Protein AF-A0A183D1K3-F1 (afdb_monomer_lite)

Secondary structure (DSSP, 8-state):
-TTTHHHHH----TTS--HHHHHHHHHHHHHHHHHHHHHHHHHHHHHHHHHTSS-HHHHHHHHHHHHHHHHHHHHHHGGGHHHHHHHHHHHHHHHHTT-S-HHHHHHHHHHHHHHHHTTTTSSTTTHHHHHHHHHHHS---TT----

Radius of gyration: 15.9 Å; chains: 1; bounding box: 49×30×46 Å

Organism: NCBI:txid637853

InterPro domains:
  IPR011989 Armadillo-like helical [G3DSA:1.25.10.10] (3-147)
  IPR016024 Armadillo-type fold [SSF48371] (17-143)
  IPR055408 MROH2B-like, HEAT-repeats domain [PF23210] (1-140)

pLDDT: mean 87.44, std 14.36, range [41.34, 97.81]

Sequence (147 aa):
LNALFPLVCSVAEQTVASNVSMRNQSEAFRCFHVAATRFADKIVYYLLHKMQSVQDSFKLGAINVLRHLLNSAGPYIDDKRSLVILGLKPMLQAGSEGTLSIRVKKAMCQLCVALADHEYVDVEGGDNVITFLVKNLVAHDPESVII

Foldseek 3Di:
DVVLLVLLLPPPPVPDDDPVSVVSNVVSLVVLLVCLVPCVPVLLVVLLVQCPDPDVSSVLSSLVSLLSCLVRVVVSCVVCLVVNLVSCVVVLVCLLVVNDDLSSLVSLLSSLVSCVVSVSLVDPNSVSSVVSNVSRVDPPPPPPPDD

Structure (mmCIF, N/CA/C/O backbone):
data_AF-A0A183D1K3-F1
#
_entry.id   AF-A0A183D1K3-F1
#
loop_
_atom_site.group_PDB
_atom_site.id
_atom_site.type_symbol
_atom_site.label_atom_id
_atom_site.label_alt_id
_atom_site.label_comp_id
_atom_site.label_asym_id
_atom_site.label_entity_id
_atom_site.label_seq_id
_atom_site.pdbx_PDB_ins_code
_atom_site.Cartn_x
_atom_site.Cartn_y
_atom_site.Cartn_z
_atom_site.occupancy
_atom_site.B_iso_or_equiv
_atom_site.auth_seq_id
_atom_site.auth_comp_id
_atom_site.auth_asym_id
_atom_site.auth_atom_id
_atom_site.pdbx_PDB_model_num
ATOM 1 N N . LEU A 1 1 ? -9.841 5.072 12.500 1.00 85.69 1 LEU A N 1
ATOM 2 C CA . LEU A 1 1 ? -8.664 5.238 11.607 1.00 85.69 1 LEU A CA 1
ATOM 3 C C . LEU A 1 1 ? -7.849 6.486 11.948 1.00 85.69 1 LEU A C 1
ATOM 5 O O . LEU A 1 1 ? -6.668 6.336 12.223 1.00 85.69 1 LEU A O 1
ATOM 9 N N . ASN A 1 2 ? -8.456 7.677 12.039 1.00 88.44 2 ASN A N 1
ATOM 10 C CA . ASN A 1 2 ? -7.739 8.935 12.328 1.00 88.44 2 ASN A CA 1
ATOM 11 C C . ASN A 1 2 ? -6.973 8.979 13.666 1.00 88.44 2 ASN A C 1
ATOM 13 O O . ASN A 1 2 ? -5.980 9.686 13.751 1.00 88.44 2 ASN A O 1
ATOM 17 N N . ALA A 1 3 ? -7.389 8.217 14.684 1.00 90.19 3 ALA A N 1
ATOM 18 C CA . ALA A 1 3 ? -6.654 8.117 15.951 1.00 90.19 3 ALA A CA 1
ATOM 19 C C . ALA A 1 3 ? -5.451 7.152 15.887 1.00 90.19 3 ALA A C 1
ATOM 21 O O . ALA A 1 3 ? -4.446 7.373 16.550 1.00 90.19 3 ALA A O 1
ATOM 22 N N . LEU A 1 4 ? -5.540 6.091 15.074 1.00 91.75 4 LEU A N 1
ATOM 23 C CA . LEU A 1 4 ? -4.488 5.072 14.946 1.00 91.75 4 LEU A CA 1
ATOM 24 C C . LEU A 1 4 ? -3.407 5.491 13.950 1.00 91.75 4 LEU A C 1
ATOM 26 O O . LEU A 1 4 ? -2.229 5.220 14.146 1.00 91.75 4 LEU A O 1
ATOM 30 N N . PHE A 1 5 ? -3.810 6.151 12.865 1.00 93.69 5 PHE A N 1
ATOM 31 C CA . PHE A 1 5 ? -2.924 6.458 11.750 1.00 93.69 5 PHE A CA 1
ATOM 32 C C . PHE A 1 5 ? -1.706 7.333 12.117 1.00 93.69 5 PHE A C 1
ATOM 34 O O . PHE A 1 5 ? -0.612 7.037 11.644 1.00 93.69 5 PHE A O 1
ATOM 41 N N . PRO A 1 6 ? -1.811 8.354 12.987 1.00 92.38 6 PRO A N 1
ATOM 42 C CA . PRO A 1 6 ? -0.640 9.123 13.407 1.00 92.38 6 PRO A CA 1
ATOM 43 C C . PRO A 1 6 ? 0.459 8.265 14.052 1.00 92.38 6 PRO A C 1
ATOM 45 O O . PRO A 1 6 ? 1.637 8.546 13.850 1.00 92.38 6 PRO A O 1
ATOM 48 N N . LEU A 1 7 ? 0.091 7.178 14.747 1.00 90.50 7 LEU A N 1
ATOM 49 C CA . LEU A 1 7 ? 1.032 6.269 15.419 1.00 90.50 7 LEU A CA 1
ATOM 50 C C . LEU A 1 7 ? 1.877 5.437 14.442 1.00 90.50 7 LEU A C 1
ATOM 52 O O . LEU A 1 7 ? 2.933 4.936 14.815 1.00 90.50 7 LEU A O 1
ATOM 56 N N . VAL A 1 8 ? 1.424 5.282 13.194 1.00 91.25 8 VAL A N 1
ATOM 57 C CA . VAL A 1 8 ? 2.186 4.594 12.136 1.00 91.25 8 VAL A CA 1
ATOM 58 C C . VAL A 1 8 ? 2.953 5.560 11.230 1.00 91.25 8 VAL A C 1
ATOM 60 O O . VAL A 1 8 ? 3.837 5.123 10.499 1.00 91.25 8 VAL A O 1
ATOM 63 N N . CYS A 1 9 ? 2.643 6.861 11.281 1.00 87.94 9 CYS A N 1
ATOM 64 C CA . CYS A 1 9 ? 3.292 7.900 10.470 1.00 87.94 9 CYS A CA 1
ATOM 65 C C . CYS A 1 9 ? 4.636 8.367 11.039 1.00 87.94 9 CYS A C 1
ATOM 67 O O . CYS A 1 9 ? 5.397 9.037 10.341 1.00 87.94 9 CYS A O 1
ATOM 69 N N . SER A 1 10 ? 4.929 8.047 12.299 1.00 71.81 10 SER A N 1
ATOM 70 C CA . SER A 1 10 ? 6.233 8.285 12.907 1.00 71.81 10 SER A CA 1
ATOM 71 C C . SER A 1 10 ? 7.293 7.462 12.178 1.00 71.81 10 SER A C 1
ATOM 73 O O . SER A 1 10 ? 7.441 6.259 12.399 1.00 71.81 10 SER A O 1
ATOM 75 N N . VAL A 1 11 ? 8.025 8.127 11.285 1.00 61.03 11 VAL A N 1
ATOM 76 C CA . VAL A 1 11 ? 9.257 7.605 10.702 1.00 61.03 11 VAL A CA 1
ATOM 77 C C . VAL A 1 11 ? 10.279 7.616 11.827 1.00 61.03 11 VAL A C 1
ATOM 79 O O . VAL A 1 11 ? 10.870 8.647 12.130 1.00 61.03 11 VAL A O 1
ATOM 82 N N . ALA A 1 12 ? 10.427 6.483 12.505 1.00 52.62 12 ALA A N 1
AT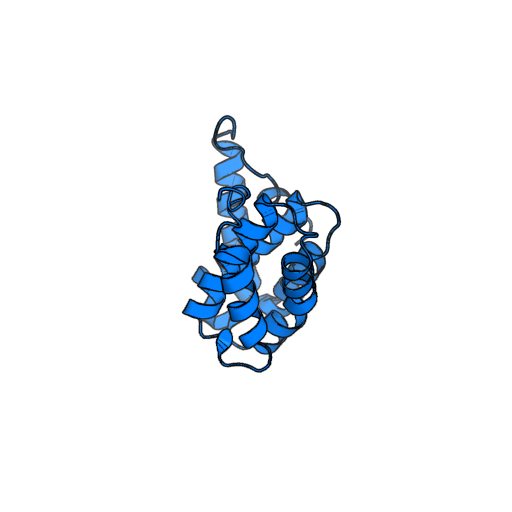OM 83 C CA . ALA A 1 12 ? 11.564 6.269 13.375 1.00 52.62 12 ALA A CA 1
ATOM 84 C C . ALA A 1 12 ? 12.816 6.300 12.492 1.00 52.62 12 ALA A C 1
ATOM 86 O O . ALA A 1 12 ? 13.136 5.319 11.820 1.00 52.62 12 ALA A O 1
ATOM 87 N N . GLU A 1 13 ? 13.521 7.430 12.456 1.00 49.03 13 GLU A N 1
ATOM 88 C CA . GLU A 1 13 ? 14.954 7.367 12.207 1.00 49.03 13 GLU A CA 1
ATOM 89 C C . GLU A 1 13 ? 15.509 6.458 13.303 1.00 49.03 13 GLU A C 1
ATOM 91 O O . GLU A 1 13 ? 15.360 6.742 14.494 1.00 49.03 13 GLU A O 1
ATOM 96 N N . GLN A 1 14 ? 16.030 5.300 12.889 1.00 49.41 14 GLN A N 1
ATOM 97 C CA . GLN A 1 14 ? 16.388 4.170 13.756 1.00 49.41 14 GLN A CA 1
ATOM 98 C C . GLN A 1 14 ? 17.368 4.547 14.882 1.00 49.41 14 GLN A C 1
ATOM 100 O O . GLN A 1 14 ? 17.575 3.768 15.804 1.00 49.41 14 GLN A O 1
ATOM 105 N N . THR A 1 15 ? 17.930 5.752 14.842 1.00 52.25 15 THR A N 1
ATOM 106 C CA . THR A 1 15 ? 18.899 6.270 15.798 1.00 52.25 15 THR A CA 1
ATOM 107 C C . THR A 1 15 ? 18.272 6.824 17.090 1.00 52.25 15 THR A C 1
ATOM 109 O O . THR A 1 15 ? 18.959 6.827 18.105 1.00 52.25 15 THR A O 1
ATOM 112 N N . VAL A 1 16 ? 17.001 7.280 17.112 1.00 54.66 16 VAL A N 1
ATOM 113 C CA . VAL A 1 16 ? 16.402 7.925 18.317 1.00 54.66 16 VAL A CA 1
ATOM 114 C C . VAL A 1 16 ? 14.885 7.681 18.480 1.00 54.66 16 VAL A C 1
ATOM 116 O O . VAL A 1 16 ? 14.124 8.581 18.834 1.00 54.66 16 VAL A O 1
ATOM 119 N N . ALA A 1 17 ? 14.387 6.469 18.224 1.00 63.50 17 ALA A N 1
ATOM 120 C CA . ALA A 1 17 ? 13.013 6.119 18.607 1.00 63.50 17 ALA A CA 1
ATOM 121 C C . ALA A 1 17 ? 12.974 5.566 20.038 1.00 63.50 17 ALA A C 1
ATOM 123 O O . ALA A 1 17 ? 13.739 4.670 20.388 1.00 63.50 17 ALA A O 1
ATOM 124 N N . SER A 1 18 ? 12.073 6.079 20.880 1.00 75.50 18 SER A N 1
ATOM 125 C CA . SER A 1 18 ? 11.886 5.527 22.222 1.00 75.50 18 SER A CA 1
ATOM 126 C C . SER A 1 18 ? 11.251 4.133 22.149 1.00 75.50 18 SER A C 1
ATOM 128 O O . SER A 1 18 ? 10.417 3.852 21.288 1.00 75.50 18 SER A O 1
ATOM 130 N N . ASN A 1 19 ? 11.579 3.255 23.102 1.00 79.19 19 ASN A N 1
ATOM 131 C CA . ASN A 1 19 ? 10.950 1.928 23.203 1.00 79.19 19 ASN A CA 1
ATOM 132 C C . ASN A 1 19 ? 9.410 2.006 23.221 1.00 79.19 19 ASN A C 1
ATOM 134 O O . ASN A 1 19 ? 8.721 1.125 22.707 1.00 79.19 19 ASN A O 1
ATOM 138 N N . VAL A 1 20 ? 8.865 3.097 23.771 1.00 82.69 20 VAL A N 1
ATOM 139 C CA . VAL A 1 20 ? 7.424 3.363 23.815 1.00 82.69 20 VAL A CA 1
ATOM 140 C C . VAL A 1 20 ? 6.854 3.644 22.421 1.00 82.69 20 VAL A C 1
ATOM 142 O O . VAL A 1 20 ? 5.800 3.102 22.092 1.00 82.69 20 VAL A O 1
ATOM 145 N N . SER A 1 21 ? 7.524 4.443 21.582 1.00 82.25 21 SER A N 1
ATOM 146 C CA . SER A 1 21 ? 7.010 4.764 20.244 1.00 82.25 21 SER A CA 1
ATOM 147 C C . SER A 1 21 ? 7.014 3.545 19.319 1.00 82.25 21 SER A C 1
ATOM 149 O O . SER A 1 21 ? 6.024 3.315 18.625 1.00 82.25 21 SER A O 1
ATOM 151 N N . MET A 1 22 ? 8.055 2.707 19.378 1.00 83.69 22 MET A N 1
ATOM 152 C CA . MET A 1 22 ? 8.122 1.451 18.616 1.00 83.69 22 MET A CA 1
ATOM 153 C C . MET A 1 22 ? 7.021 0.466 19.023 1.00 83.69 22 MET A C 1
ATOM 155 O O . MET A 1 22 ? 6.375 -0.148 18.167 1.00 83.69 22 MET A O 1
ATOM 159 N N . ARG A 1 23 ? 6.758 0.343 20.332 1.00 86.88 23 ARG A N 1
ATOM 160 C CA . ARG A 1 23 ? 5.663 -0.492 20.841 1.00 86.88 23 ARG A CA 1
ATOM 161 C C . ARG A 1 23 ? 4.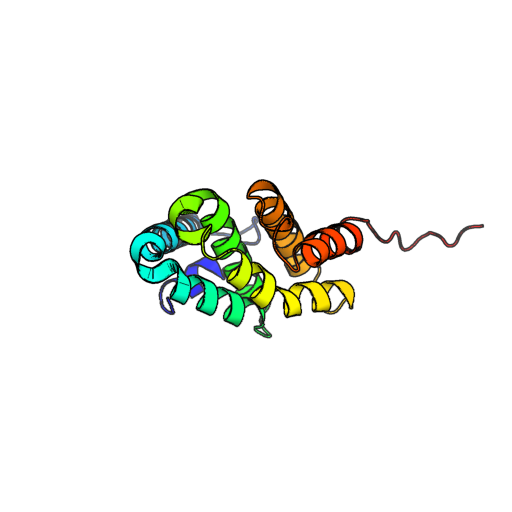309 0.028 20.365 1.00 86.88 23 ARG A C 1
ATOM 163 O O . ARG A 1 23 ? 3.506 -0.746 19.857 1.00 86.88 23 ARG A O 1
ATOM 170 N N . ASN A 1 24 ? 4.072 1.333 20.484 1.00 89.88 24 ASN A N 1
ATOM 171 C CA . ASN A 1 24 ? 2.812 1.949 20.065 1.00 89.88 24 ASN A CA 1
ATOM 172 C C . ASN A 1 24 ? 2.568 1.780 18.562 1.00 89.88 24 ASN A C 1
ATOM 174 O O . ASN A 1 24 ? 1.445 1.498 18.154 1.00 89.88 24 ASN A O 1
ATOM 178 N N . GLN A 1 25 ? 3.613 1.907 17.745 1.00 90.81 25 GLN A N 1
ATOM 179 C CA . GLN A 1 25 ? 3.528 1.674 16.308 1.00 90.81 25 GLN A CA 1
ATOM 180 C C . GLN A 1 25 ? 3.189 0.209 15.991 1.00 90.81 25 GLN A C 1
ATOM 182 O O . GLN A 1 25 ? 2.300 -0.053 15.182 1.00 90.81 25 GLN A O 1
ATOM 187 N N . SER A 1 26 ? 3.853 -0.742 16.653 1.00 91.88 26 SER A N 1
ATOM 188 C CA . SER A 1 26 ? 3.597 -2.178 16.473 1.00 91.88 26 SER A CA 1
ATOM 189 C C . SER A 1 26 ? 2.154 -2.542 16.827 1.00 91.88 26 SER A C 1
ATOM 191 O O . SER A 1 26 ? 1.467 -3.210 16.057 1.00 91.88 26 SER A O 1
ATOM 193 N N . GLU A 1 27 ? 1.654 -2.033 17.952 1.00 94.12 27 GLU A N 1
ATOM 194 C CA . GLU A 1 27 ? 0.265 -2.247 18.360 1.00 94.12 27 GLU A CA 1
ATOM 195 C C . GLU A 1 27 ? -0.725 -1.530 17.432 1.00 94.12 27 GLU A C 1
ATOM 197 O O . GLU A 1 27 ? -1.783 -2.076 17.127 1.00 94.12 27 GLU A O 1
ATOM 202 N N . ALA A 1 28 ? -0.375 -0.362 16.884 1.00 95.50 28 ALA A N 1
ATOM 203 C CA . ALA A 1 28 ? -1.203 0.297 15.879 1.00 95.50 28 ALA A CA 1
ATOM 204 C C . ALA A 1 28 ? -1.362 -0.563 14.612 1.00 95.50 28 ALA A C 1
ATOM 206 O O . ALA A 1 28 ? -2.480 -0.679 14.108 1.00 95.50 28 ALA A O 1
ATOM 207 N N . PHE A 1 29 ? -0.298 -1.220 14.131 1.00 95.69 29 PHE A N 1
ATOM 208 C CA . PHE A 1 29 ? -0.391 -2.179 13.020 1.00 95.69 29 PHE A CA 1
ATOM 209 C C . PHE A 1 29 ? -1.341 -3.338 13.339 1.00 95.69 29 PHE A C 1
ATOM 211 O O . PHE A 1 29 ? -2.234 -3.637 12.544 1.00 95.69 29 PHE A O 1
ATOM 218 N N . ARG A 1 30 ? -1.231 -3.927 14.535 1.00 95.81 30 ARG A N 1
ATOM 219 C CA . ARG A 1 30 ? -2.131 -5.004 14.983 1.00 95.81 30 ARG A CA 1
ATOM 220 C C . ARG A 1 30 ? -3.583 -4.536 15.064 1.00 95.81 30 ARG A C 1
ATOM 222 O O . ARG A 1 30 ? -4.482 -5.258 14.642 1.00 95.81 30 ARG A O 1
ATOM 229 N N . CYS A 1 31 ? -3.826 -3.308 15.519 1.00 96.81 31 CYS A N 1
ATOM 230 C CA . CYS A 1 31 ? -5.158 -2.707 15.499 1.00 96.81 31 CYS A CA 1
ATOM 231 C C . CYS A 1 31 ? -5.714 -2.575 14.072 1.00 96.81 31 CYS A C 1
ATOM 233 O O . CYS A 1 31 ? -6.899 -2.831 13.861 1.00 96.81 31 CYS A O 1
ATOM 235 N N . PHE A 1 32 ? -4.887 -2.209 13.084 1.00 97.25 32 PHE A N 1
ATOM 236 C CA . PHE A 1 32 ? -5.310 -2.194 11.679 1.00 97.25 32 PHE A CA 1
ATOM 237 C C . PHE A 1 32 ? -5.657 -3.593 11.168 1.00 97.25 32 PHE A C 1
ATOM 239 O O . PHE A 1 32 ? -6.690 -3.738 10.518 1.00 97.25 32 PHE A O 1
ATOM 246 N N . HIS A 1 33 ? -4.855 -4.610 11.496 1.00 96.38 33 HIS A N 1
ATOM 247 C CA . HIS A 1 33 ? -5.165 -6.004 11.169 1.00 96.38 33 HIS A CA 1
ATOM 248 C C . HIS A 1 33 ? -6.533 -6.416 11.738 1.00 96.38 33 HIS A C 1
ATOM 250 O O . HIS A 1 33 ? -7.410 -6.857 10.996 1.00 96.38 33 HIS A O 1
ATOM 256 N N . VAL A 1 34 ? -6.761 -6.202 13.039 1.00 96.88 34 VAL A N 1
ATOM 257 C CA . VAL A 1 34 ? -8.036 -6.549 13.690 1.00 96.88 34 VAL A CA 1
ATOM 258 C C . VAL A 1 34 ? -9.202 -5.796 13.046 1.00 96.88 34 VAL A C 1
ATOM 260 O O . VAL A 1 34 ? -10.251 -6.383 12.784 1.00 96.88 34 VAL A O 1
ATOM 263 N N . ALA A 1 35 ? -9.028 -4.511 12.731 1.00 96.25 35 ALA A N 1
ATOM 264 C CA . ALA A 1 35 ? -10.062 -3.718 12.075 1.00 96.25 35 ALA A CA 1
ATOM 265 C C . ALA A 1 35 ? -10.354 -4.186 10.634 1.00 96.25 35 ALA A C 1
ATOM 267 O O . ALA A 1 35 ? -11.509 -4.130 10.203 1.00 96.25 35 ALA A O 1
ATOM 268 N N . ALA A 1 36 ? -9.351 -4.679 9.900 1.00 96.00 36 ALA A N 1
ATOM 269 C CA . ALA A 1 36 ? -9.510 -5.191 8.537 1.00 96.00 36 ALA A CA 1
ATOM 270 C C . ALA A 1 36 ? -10.468 -6.385 8.467 1.00 96.00 36 ALA A C 1
ATOM 272 O O . ALA A 1 36 ? -11.215 -6.495 7.500 1.00 96.00 36 ALA A O 1
ATOM 273 N N . THR A 1 37 ? -10.562 -7.184 9.535 1.00 95.12 37 THR A N 1
ATOM 274 C CA . THR A 1 37 ? -11.499 -8.319 9.611 1.00 95.12 37 THR A CA 1
ATOM 275 C C . THR A 1 37 ? -12.970 -7.931 9.403 1.00 95.12 37 THR A C 1
ATOM 277 O O . THR A 1 37 ? -13.790 -8.792 9.075 1.00 95.12 37 THR A O 1
ATOM 280 N N . ARG A 1 38 ? -13.326 -6.653 9.616 1.00 94.56 38 ARG A N 1
ATOM 281 C CA . ARG A 1 38 ? -14.689 -6.110 9.461 1.00 94.56 38 ARG A CA 1
ATOM 282 C C . ARG A 1 38 ? -14.784 -4.925 8.500 1.00 94.56 38 ARG A C 1
ATOM 284 O O . ARG A 1 38 ? -15.858 -4.661 7.973 1.00 94.56 38 ARG A O 1
ATOM 291 N N . PHE A 1 39 ? -13.699 -4.175 8.309 1.00 95.69 39 PHE A N 1
ATOM 292 C CA . PHE A 1 39 ? -13.721 -2.879 7.623 1.00 95.69 39 PHE A CA 1
ATOM 293 C C . PHE A 1 39 ? -12.645 -2.749 6.537 1.00 95.69 39 PHE A C 1
ATOM 295 O O . PHE A 1 39 ? -12.209 -1.630 6.257 1.00 95.69 39 PHE A O 1
ATOM 302 N N . ALA A 1 40 ? -12.215 -3.867 5.939 1.00 95.50 40 ALA A N 1
ATOM 303 C CA . ALA A 1 40 ? -11.166 -3.919 4.917 1.00 95.50 40 ALA A CA 1
ATOM 304 C C . ALA A 1 40 ? -11.320 -2.842 3.829 1.00 95.50 40 ALA A C 1
ATOM 306 O O . ALA A 1 40 ? -10.406 -2.040 3.661 1.00 95.50 40 ALA A O 1
ATOM 307 N N . ASP A 1 41 ? -12.484 -2.729 3.178 1.00 94.25 41 ASP A N 1
ATOM 308 C CA . ASP A 1 41 ? -12.703 -1.758 2.088 1.00 94.25 41 ASP A CA 1
ATOM 309 C C . ASP A 1 41 ? -12.463 -0.313 2.525 1.00 94.25 41 ASP A C 1
ATOM 311 O O . ASP A 1 41 ? -11.739 0.449 1.882 1.00 94.25 41 ASP A O 1
ATOM 315 N N . LYS A 1 42 ? -13.037 0.064 3.674 1.00 95.69 42 LYS A N 1
ATOM 316 C CA . LYS A 1 42 ? -12.901 1.415 4.234 1.00 95.69 42 LYS A CA 1
ATOM 317 C C . LYS A 1 42 ? -11.452 1.715 4.602 1.00 95.69 42 LYS A C 1
ATOM 319 O O . LYS A 1 42 ? -11.008 2.851 4.453 1.00 95.69 42 LYS A O 1
ATOM 324 N N . ILE A 1 43 ? -10.727 0.714 5.098 1.00 96.94 43 ILE A N 1
ATOM 325 C CA . ILE A 1 43 ? -9.312 0.838 5.446 1.00 96.94 43 ILE A CA 1
ATOM 326 C C . ILE A 1 43 ? -8.474 0.990 4.180 1.00 96.94 43 ILE A C 1
ATOM 328 O O . ILE A 1 43 ? -7.700 1.938 4.104 1.00 96.94 43 ILE A O 1
ATOM 332 N N . VAL A 1 44 ? -8.661 0.129 3.179 1.00 96.88 44 VAL A N 1
ATOM 333 C CA . VAL A 1 44 ? -7.943 0.199 1.899 1.00 96.88 44 VAL A CA 1
ATOM 334 C C . VAL A 1 44 ? -8.166 1.560 1.243 1.00 96.88 44 VAL A C 1
ATOM 336 O O . VAL A 1 44 ? -7.194 2.257 0.960 1.00 96.88 44 VAL A O 1
ATOM 339 N N . TYR A 1 45 ? -9.417 2.012 1.118 1.00 96.62 45 TYR A N 1
ATOM 340 C CA . TYR A 1 45 ? -9.732 3.335 0.568 1.00 96.62 45 TYR A CA 1
ATOM 341 C C . TYR A 1 45 ? -9.049 4.469 1.346 1.00 96.62 45 TYR A C 1
ATOM 343 O O . TYR A 1 45 ? -8.430 5.363 0.765 1.00 96.62 45 TYR A O 1
ATOM 351 N N . TYR A 1 46 ? -9.112 4.417 2.679 1.00 97.38 46 TYR A N 1
ATOM 352 C CA . TYR A 1 46 ? -8.462 5.400 3.540 1.00 97.38 46 TYR A CA 1
ATOM 353 C C . TYR A 1 46 ? -6.940 5.442 3.330 1.00 97.38 46 TYR A C 1
ATOM 355 O O . TYR A 1 46 ? -6.363 6.528 3.255 1.00 97.38 46 TYR A O 1
ATOM 363 N N . LEU A 1 47 ? -6.285 4.283 3.224 1.00 97.81 47 LEU A N 1
ATOM 364 C CA . LEU A 1 47 ? -4.841 4.195 3.008 1.00 97.81 47 LEU A CA 1
ATOM 365 C C . LEU A 1 47 ? -4.456 4.736 1.631 1.00 97.81 47 LEU A C 1
ATOM 367 O O . LEU A 1 47 ? -3.562 5.573 1.557 1.00 97.81 47 LEU A O 1
ATOM 371 N N . LEU A 1 48 ? -5.168 4.342 0.571 1.00 97.56 48 LEU A N 1
ATOM 372 C CA . LEU A 1 48 ? -4.930 4.826 -0.795 1.00 97.56 48 LEU A CA 1
ATOM 373 C C . LEU A 1 48 ? -5.055 6.352 -0.884 1.00 97.56 48 LEU A C 1
ATOM 375 O O . LEU A 1 48 ? -4.213 7.015 -1.489 1.00 97.56 48 LEU A O 1
ATOM 379 N N . HIS A 1 49 ? -6.047 6.930 -0.205 1.00 96.88 49 HIS A N 1
ATOM 380 C CA . HIS A 1 49 ? -6.179 8.379 -0.094 1.00 96.88 49 HIS A CA 1
ATOM 381 C C . HIS A 1 49 ? -4.996 9.012 0.663 1.00 96.88 49 HIS A C 1
ATOM 383 O O . HIS A 1 49 ? -4.468 10.048 0.260 1.00 96.88 49 HIS A O 1
ATOM 389 N N . LYS A 1 50 ? -4.527 8.397 1.759 1.00 96.69 50 LYS A N 1
ATOM 390 C CA . LYS A 1 50 ? -3.370 8.905 2.519 1.00 96.69 50 LYS A CA 1
ATOM 391 C C . LYS A 1 50 ? -2.043 8.797 1.765 1.00 96.69 50 LYS A C 1
ATOM 393 O O . LYS A 1 50 ? -1.185 9.651 1.982 1.00 96.69 50 LYS A O 1
ATOM 398 N N . MET A 1 51 ? -1.884 7.831 0.859 1.00 96.12 51 MET A N 1
ATOM 399 C CA . MET A 1 51 ? -0.699 7.727 -0.007 1.00 96.12 51 MET A CA 1
ATOM 400 C C . MET A 1 51 ? -0.535 8.931 -0.941 1.00 96.12 51 MET A C 1
ATOM 402 O O . MET A 1 51 ? 0.587 9.294 -1.268 1.00 96.12 51 MET A O 1
ATOM 406 N N . GLN A 1 52 ? -1.632 9.594 -1.302 1.00 94.50 52 GLN A N 1
ATOM 407 C CA . GLN A 1 52 ? -1.633 10.781 -2.163 1.00 94.50 52 GLN A CA 1
ATOM 408 C C . GLN A 1 52 ? -1.443 12.093 -1.377 1.00 94.50 52 GLN A C 1
ATOM 410 O O . GLN A 1 52 ? -1.503 13.182 -1.941 1.00 94.50 52 GLN A O 1
ATOM 415 N N . SER A 1 53 ? -1.207 12.023 -0.061 1.00 94.06 53 SER A N 1
ATOM 416 C CA . SER A 1 53 ? -0.956 13.209 0.762 1.00 94.06 53 SER A CA 1
ATOM 417 C C . SER A 1 53 ? 0.344 13.904 0.367 1.00 94.06 53 SER A C 1
ATOM 419 O O . SER A 1 53 ? 1.353 13.248 0.135 1.00 94.06 53 SER A O 1
ATOM 421 N N . VAL A 1 54 ? 0.385 15.238 0.418 1.00 90.94 54 VAL A N 1
ATOM 422 C CA . VAL A 1 54 ? 1.630 16.008 0.239 1.00 90.94 54 VAL A CA 1
ATOM 423 C C . VAL A 1 54 ? 2.709 15.645 1.268 1.00 90.94 54 VAL A C 1
ATOM 425 O O . VAL A 1 54 ? 3.894 15.723 0.963 1.00 90.94 54 VAL A O 1
ATOM 428 N N . GLN A 1 55 ? 2.326 15.166 2.456 1.00 92.38 55 GLN A N 1
ATOM 429 C CA . GLN A 1 55 ? 3.257 14.817 3.528 1.00 92.38 55 GLN A CA 1
ATOM 430 C C . GLN A 1 55 ? 3.816 13.402 3.360 1.00 92.38 55 GLN A C 1
ATOM 432 O O . GLN A 1 55 ? 3.080 12.418 3.433 1.00 92.38 55 GLN A O 1
ATOM 437 N N . ASP A 1 56 ? 5.135 13.282 3.214 1.00 92.44 56 ASP A N 1
ATOM 438 C CA . ASP A 1 56 ? 5.805 11.985 3.056 1.00 92.44 56 ASP A CA 1
ATOM 439 C C . ASP A 1 56 ? 5.614 11.045 4.248 1.00 92.44 56 ASP A C 1
ATOM 441 O O . ASP A 1 56 ? 5.488 9.840 4.049 1.00 92.44 56 ASP A O 1
ATOM 445 N N . SER A 1 57 ? 5.514 11.564 5.475 1.00 92.75 57 SER A N 1
ATOM 446 C CA . SER A 1 57 ? 5.213 10.750 6.663 1.00 92.75 57 SER A CA 1
ATOM 447 C C . SER A 1 57 ? 3.867 10.028 6.545 1.00 92.75 57 SE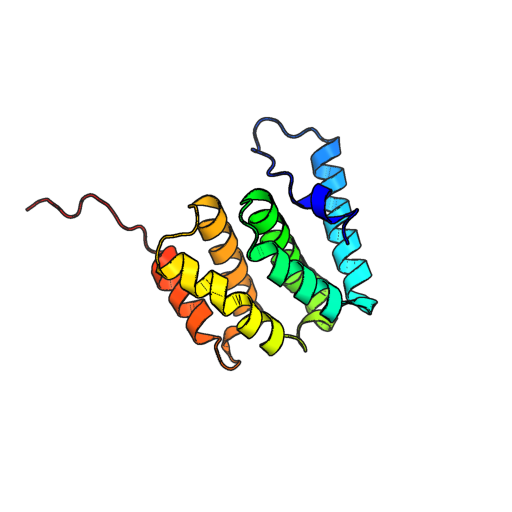R A C 1
ATOM 449 O O . SER A 1 57 ? 3.756 8.861 6.921 1.00 92.75 57 SER A O 1
ATOM 451 N N . PHE A 1 58 ? 2.857 10.683 5.965 1.00 95.12 58 PHE A N 1
ATOM 452 C CA . PHE A 1 58 ? 1.546 10.080 5.724 1.00 95.12 58 PHE A CA 1
ATOM 453 C C . PHE A 1 58 ? 1.605 9.067 4.587 1.00 95.12 58 PHE A C 1
ATOM 455 O O . PHE A 1 58 ? 1.033 7.985 4.725 1.00 95.12 58 PHE A O 1
ATOM 462 N N . LYS A 1 59 ? 2.344 9.362 3.507 1.00 95.62 59 LYS A N 1
ATOM 463 C CA . LYS A 1 59 ? 2.560 8.384 2.433 1.00 95.62 59 LYS A CA 1
ATOM 464 C C . LYS A 1 59 ? 3.211 7.115 2.982 1.00 95.62 59 LYS A C 1
ATOM 466 O O . LYS A 1 59 ? 2.681 6.023 2.807 1.00 95.62 59 LYS A O 1
ATOM 471 N N . LEU A 1 60 ? 4.315 7.267 3.715 1.00 95.19 60 LEU A N 1
ATOM 472 C CA . LEU A 1 60 ? 5.073 6.169 4.317 1.00 95.19 60 LEU A CA 1
ATOM 473 C C . LEU A 1 60 ? 4.231 5.360 5.306 1.00 95.19 60 LEU A C 1
ATOM 475 O O . LEU A 1 60 ? 4.220 4.132 5.232 1.00 95.19 60 LEU A O 1
ATOM 479 N N . GLY A 1 61 ? 3.497 6.030 6.199 1.00 95.62 61 GLY A N 1
ATOM 480 C CA . GLY A 1 61 ? 2.586 5.371 7.134 1.00 95.62 61 GLY A CA 1
ATOM 481 C C . GLY A 1 61 ? 1.529 4.540 6.407 1.00 95.62 61 GLY A C 1
ATOM 482 O O . GLY A 1 61 ? 1.325 3.374 6.739 1.00 95.62 61 GLY A O 1
ATOM 483 N N . ALA A 1 62 ? 0.908 5.098 5.364 1.00 97.50 62 ALA A N 1
ATOM 484 C CA . ALA A 1 62 ? -0.095 4.388 4.578 1.00 97.50 62 ALA A CA 1
ATOM 485 C C . ALA A 1 62 ? 0.481 3.178 3.830 1.00 97.50 62 ALA A C 1
ATOM 487 O O . ALA A 1 62 ? -0.102 2.095 3.888 1.00 97.50 62 ALA A O 1
ATOM 488 N N . ILE A 1 63 ? 1.637 3.342 3.180 1.00 97.25 63 ILE A N 1
ATOM 489 C CA . ILE A 1 63 ? 2.338 2.272 2.453 1.00 97.25 63 ILE A CA 1
ATOM 490 C C . ILE A 1 63 ? 2.697 1.123 3.397 1.00 97.25 63 ILE A C 1
ATOM 492 O O . ILE A 1 63 ? 2.438 -0.040 3.092 1.00 97.25 63 ILE A O 1
ATOM 496 N N . ASN A 1 64 ? 3.251 1.443 4.569 1.00 96.06 64 ASN A N 1
ATOM 497 C CA . ASN A 1 64 ? 3.636 0.437 5.552 1.00 96.06 64 ASN A CA 1
ATOM 498 C C . ASN A 1 64 ? 2.422 -0.314 6.114 1.00 96.06 64 ASN A C 1
ATOM 500 O O . ASN A 1 64 ? 2.511 -1.525 6.306 1.00 96.06 64 ASN A O 1
ATOM 504 N N . VAL A 1 65 ? 1.293 0.368 6.357 1.00 97.31 65 VAL A N 1
ATOM 505 C CA . VAL A 1 65 ? 0.067 -0.306 6.820 1.00 97.31 65 VAL A CA 1
ATOM 506 C C . VAL A 1 65 ? -0.494 -1.207 5.735 1.00 97.31 65 VAL A C 1
ATOM 508 O O . VAL A 1 65 ? -0.818 -2.349 6.039 1.00 97.31 65 VAL A O 1
ATOM 511 N N . LEU A 1 66 ? -0.569 -0.752 4.481 1.00 97.50 66 LEU A N 1
ATOM 512 C CA . LEU A 1 66 ? -1.077 -1.602 3.406 1.00 97.50 66 LEU A CA 1
ATOM 513 C C . LEU A 1 66 ? -0.205 -2.852 3.235 1.00 97.50 66 LEU A C 1
ATOM 515 O O . LEU A 1 66 ? -0.733 -3.958 3.225 1.00 97.50 66 LEU A O 1
ATOM 519 N N . ARG A 1 67 ? 1.126 -2.697 3.222 1.00 96.56 67 ARG A N 1
ATOM 520 C CA . ARG A 1 67 ? 2.060 -3.834 3.176 1.00 96.56 67 ARG A CA 1
ATOM 521 C C . ARG A 1 67 ? 1.867 -4.786 4.361 1.00 96.56 67 ARG A C 1
ATOM 523 O O . ARG A 1 67 ? 1.873 -5.998 4.183 1.00 96.56 67 ARG A O 1
ATOM 530 N N . HIS A 1 68 ? 1.680 -4.251 5.569 1.00 96.38 68 HIS A N 1
ATOM 531 C CA . HIS A 1 68 ? 1.395 -5.068 6.749 1.00 96.38 68 HIS A CA 1
ATOM 532 C C . HIS A 1 68 ? 0.094 -5.865 6.596 1.00 96.38 68 HIS A C 1
ATOM 534 O O . HIS A 1 68 ? 0.051 -7.034 6.973 1.00 96.38 68 HIS A O 1
ATOM 540 N N . LEU A 1 69 ? -0.957 -5.257 6.046 1.00 96.62 69 LEU A N 1
ATOM 541 C CA . LEU A 1 69 ? -2.241 -5.923 5.835 1.00 96.62 69 LEU A CA 1
ATOM 542 C C . LEU A 1 69 ? -2.160 -7.012 4.765 1.00 96.62 69 LEU A C 1
ATOM 544 O O . LEU A 1 69 ? -2.712 -8.078 4.993 1.00 96.62 69 LEU A O 1
ATOM 548 N N . LEU A 1 70 ? -1.425 -6.801 3.671 1.00 94.94 70 LEU A N 1
ATOM 549 C CA . LEU A 1 70 ? -1.165 -7.864 2.690 1.00 94.94 70 LEU A CA 1
ATOM 550 C C . LEU A 1 70 ? -0.504 -9.077 3.365 1.00 94.94 70 LEU A C 1
ATOM 55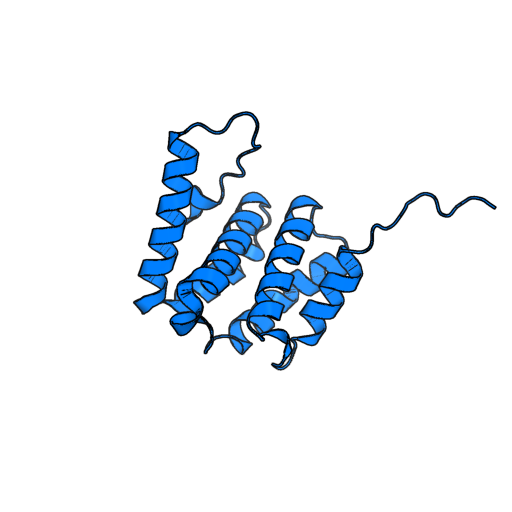2 O O . LEU A 1 70 ? -0.977 -10.199 3.247 1.00 94.94 70 LEU A O 1
ATOM 556 N N . ASN A 1 71 ? 0.522 -8.836 4.186 1.00 94.50 71 ASN A N 1
ATOM 557 C CA . ASN A 1 71 ? 1.288 -9.914 4.816 1.00 94.50 71 ASN A CA 1
ATOM 558 C C . ASN A 1 71 ? 0.597 -10.588 6.008 1.00 94.50 71 ASN A C 1
ATOM 560 O O . ASN A 1 71 ? 0.966 -11.700 6.370 1.00 94.50 71 ASN A O 1
ATOM 564 N N . SER A 1 72 ? -0.346 -9.916 6.670 1.00 93.19 72 SER A N 1
ATOM 565 C CA . SER A 1 72 ? -0.962 -10.423 7.906 1.00 93.19 72 SER A CA 1
ATOM 566 C C . SER A 1 72 ? -2.454 -10.709 7.789 1.00 93.19 72 SER A C 1
ATOM 568 O O . SER A 1 72 ? -2.976 -11.474 8.590 1.00 93.19 72 SER A O 1
ATOM 570 N N . ALA A 1 73 ? -3.153 -10.086 6.842 1.00 89.94 73 ALA A N 1
ATOM 571 C CA . ALA A 1 73 ? -4.609 -10.069 6.738 1.00 89.94 73 ALA A CA 1
ATOM 572 C C . ALA A 1 73 ? -5.114 -10.478 5.339 1.00 89.94 73 ALA A C 1
ATOM 574 O O . ALA A 1 73 ? -6.245 -10.131 5.002 1.00 89.94 73 ALA A O 1
ATOM 575 N N . GLY A 1 74 ? -4.313 -11.225 4.563 1.00 86.19 74 GLY A N 1
ATOM 576 C CA . GLY A 1 74 ? -4.627 -11.699 3.201 1.00 86.19 74 GLY A CA 1
ATOM 577 C C . GLY A 1 74 ? -6.087 -12.126 2.987 1.00 86.19 74 GLY A C 1
ATOM 578 O O . GLY A 1 74 ? -6.763 -11.495 2.176 1.00 86.19 74 GLY A O 1
ATOM 579 N N . PRO A 1 75 ? -6.665 -13.023 3.819 1.00 90.25 75 PRO A N 1
ATOM 580 C CA . PRO A 1 75 ? -8.054 -13.477 3.664 1.00 90.25 75 PRO A CA 1
ATOM 581 C C . PRO A 1 75 ? -9.126 -12.375 3.644 1.00 90.25 75 PRO A C 1
ATOM 583 O O . PRO A 1 75 ? -10.250 -12.624 3.221 1.00 90.25 75 PRO A O 1
ATOM 586 N N . TYR A 1 76 ? -8.816 -11.175 4.143 1.00 91.62 76 TYR A N 1
ATOM 587 C CA . TYR A 1 76 ? -9.731 -10.031 4.169 1.00 91.62 76 TYR A CA 1
ATOM 588 C C . TYR A 1 76 ? -9.429 -8.981 3.092 1.00 91.62 76 TYR A C 1
ATOM 590 O O . TYR A 1 76 ? -10.246 -8.077 2.893 1.00 91.62 76 TYR A O 1
ATOM 598 N N . ILE A 1 77 ? -8.255 -9.047 2.457 1.00 91.06 77 ILE A N 1
ATOM 599 C CA . ILE A 1 77 ? -7.754 -8.052 1.500 1.00 91.06 77 ILE A CA 1
ATOM 600 C C . ILE A 1 77 ? -7.702 -8.619 0.072 1.00 91.06 77 ILE A C 1
ATOM 602 O O . ILE A 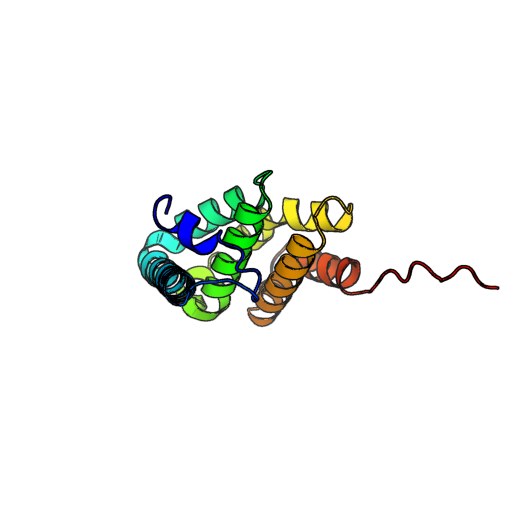1 77 ? -7.834 -7.847 -0.872 1.00 91.06 77 ILE A O 1
ATOM 606 N N . ASP A 1 78 ? -7.578 -9.935 -0.112 1.00 87.88 78 ASP A N 1
ATOM 607 C CA . ASP A 1 78 ? -7.372 -10.564 -1.427 1.00 87.88 78 ASP A CA 1
ATOM 608 C C . ASP A 1 78 ? -8.520 -10.344 -2.420 1.00 87.88 78 ASP A C 1
ATOM 610 O O . ASP A 1 78 ? -8.291 -10.160 -3.614 1.00 87.88 78 ASP A O 1
ATOM 614 N N . ASP A 1 79 ? -9.761 -10.244 -1.950 1.00 89.62 79 ASP A N 1
ATOM 615 C CA . ASP A 1 79 ? -10.913 -9.887 -2.785 1.00 89.62 79 ASP A CA 1
ATOM 616 C C . ASP A 1 79 ? -10.928 -8.398 -3.196 1.00 89.62 79 ASP A C 1
ATOM 618 O O . ASP A 1 79 ? -11.758 -7.977 -4.001 1.00 89.62 79 ASP A O 1
ATOM 622 N N . LYS A 1 80 ? -9.985 -7.586 -2.695 1.00 91.69 80 LYS A N 1
ATOM 623 C CA . LYS A 1 80 ? -9.818 -6.156 -3.014 1.00 91.69 80 LYS A CA 1
ATOM 624 C C . LYS A 1 80 ? -8.649 -5.906 -3.977 1.00 91.69 80 LYS A C 1
ATOM 626 O O . LYS A 1 80 ? -8.272 -4.747 -4.167 1.00 91.69 80 LYS A O 1
ATOM 631 N N . ARG A 1 81 ? -8.087 -6.942 -4.620 1.00 93.62 81 ARG A N 1
ATOM 632 C CA . ARG A 1 81 ? -6.962 -6.832 -5.579 1.00 93.62 81 ARG A CA 1
ATOM 633 C C . ARG A 1 81 ? -7.154 -5.708 -6.601 1.00 93.62 81 ARG A C 1
ATOM 635 O O . ARG A 1 81 ? -6.319 -4.807 -6.684 1.00 93.62 81 ARG A O 1
ATOM 642 N N . SER A 1 82 ? -8.289 -5.687 -7.302 1.00 93.25 82 SER A N 1
ATOM 643 C CA . SER A 1 82 ? -8.588 -4.655 -8.306 1.00 93.25 82 SER A CA 1
ATOM 644 C C . SER A 1 82 ? -8.676 -3.247 -7.710 1.00 93.25 82 SER A C 1
ATOM 646 O O . SER A 1 82 ? -8.164 -2.299 -8.301 1.00 93.25 82 SER A O 1
ATOM 648 N N . LEU A 1 83 ? -9.275 -3.096 -6.521 1.00 94.19 83 LEU A N 1
ATOM 649 C CA . LEU A 1 83 ? -9.363 -1.806 -5.826 1.00 94.19 83 LEU A CA 1
ATOM 650 C C . LEU A 1 83 ? -7.970 -1.282 -5.455 1.00 94.19 83 LEU A C 1
ATOM 652 O O . LEU A 1 83 ? -7.685 -0.098 -5.639 1.00 94.19 83 LEU A O 1
ATOM 656 N N . VAL A 1 84 ? -7.109 -2.161 -4.940 1.00 96.06 84 VAL A N 1
ATOM 657 C CA . VAL A 1 84 ? -5.734 -1.820 -4.564 1.00 96.06 84 VAL A CA 1
ATOM 658 C C . VAL A 1 84 ? -4.931 -1.405 -5.793 1.00 96.06 84 VAL A C 1
ATOM 660 O O . VAL A 1 84 ? -4.352 -0.320 -5.788 1.00 96.06 84 VAL A O 1
ATOM 663 N N . ILE A 1 85 ? -4.933 -2.210 -6.858 1.00 95.75 85 ILE A N 1
ATOM 664 C CA . ILE A 1 85 ? -4.180 -1.908 -8.084 1.00 95.75 85 ILE A CA 1
ATOM 665 C C . ILE A 1 85 ? -4.655 -0.602 -8.725 1.00 95.75 85 ILE A C 1
ATOM 667 O O . ILE A 1 85 ? -3.839 0.283 -8.996 1.00 95.75 85 ILE A O 1
ATOM 671 N N . LEU A 1 86 ? -5.970 -0.420 -8.882 1.00 93.94 86 LEU A N 1
ATOM 672 C CA . LEU A 1 86 ? -6.528 0.805 -9.451 1.00 93.94 86 LEU A CA 1
ATOM 673 C C . LEU A 1 86 ? -6.184 2.034 -8.600 1.00 93.94 86 LEU A C 1
ATOM 675 O O . LEU A 1 86 ? -5.768 3.065 -9.130 1.00 93.94 86 LEU A O 1
ATOM 679 N N . GLY A 1 87 ? -6.326 1.927 -7.279 1.00 94.44 87 GLY A N 1
ATOM 680 C CA . GLY A 1 87 ? -6.054 3.028 -6.361 1.00 94.44 87 GLY A CA 1
ATOM 681 C C . GLY A 1 87 ? -4.574 3.393 -6.238 1.00 94.44 87 GLY A C 1
ATOM 682 O O . GLY A 1 87 ? -4.259 4.532 -5.896 1.00 94.44 87 GLY A O 1
ATOM 683 N N . LEU A 1 88 ? -3.662 2.456 -6.516 1.00 95.88 88 LEU A N 1
ATOM 684 C CA . LEU A 1 88 ? -2.216 2.696 -6.507 1.00 95.88 88 LEU A CA 1
ATOM 685 C C . LEU A 1 88 ? -1.705 3.347 -7.791 1.00 95.88 88 LEU A C 1
ATOM 687 O O . LEU A 1 88 ? -0.606 3.905 -7.777 1.00 95.88 88 LEU A O 1
ATOM 691 N N . LYS A 1 89 ? 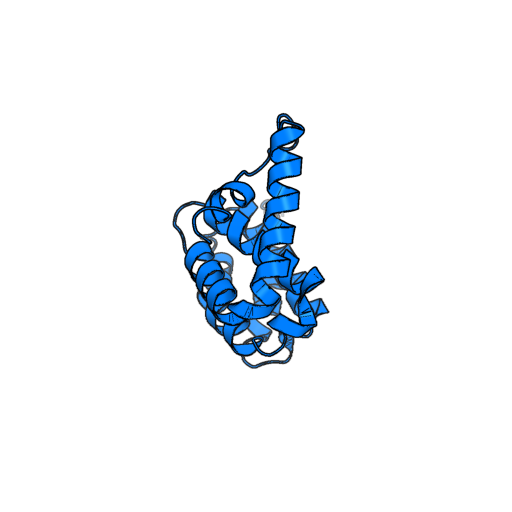-2.485 3.334 -8.878 1.00 94.25 89 LYS A N 1
ATOM 692 C CA . LYS A 1 89 ? -2.094 3.896 -10.177 1.00 94.25 89 LYS A CA 1
ATOM 693 C C . LYS A 1 89 ? -1.454 5.297 -10.087 1.00 94.25 89 LYS A C 1
ATOM 695 O O . LYS A 1 89 ? -0.373 5.453 -10.657 1.00 94.25 89 LYS A O 1
ATOM 700 N N . PRO A 1 90 ? -1.988 6.277 -9.323 1.00 93.75 90 PRO A N 1
ATOM 701 C CA . PRO A 1 90 ? -1.359 7.596 -9.198 1.00 93.75 90 PRO A CA 1
ATOM 702 C C . PRO A 1 90 ? 0.045 7.544 -8.581 1.00 93.75 90 PRO A C 1
ATOM 704 O O . PRO A 1 90 ? 0.942 8.267 -9.003 1.00 93.75 90 PRO A O 1
ATOM 707 N N . MET A 1 91 ? 0.266 6.661 -7.603 1.00 94.81 91 MET A N 1
ATOM 708 C CA . MET A 1 91 ? 1.570 6.496 -6.953 1.00 94.81 91 MET A CA 1
ATOM 709 C C . MET A 1 91 ? 2.582 5.808 -7.872 1.00 94.81 91 MET A C 1
ATOM 711 O O . MET A 1 91 ? 3.756 6.184 -7.892 1.00 94.81 91 MET A O 1
ATOM 715 N N . LEU A 1 92 ? 2.129 4.820 -8.649 1.00 93.81 92 LEU A N 1
ATOM 716 C CA . LEU A 1 92 ? 2.964 4.111 -9.620 1.00 93.81 92 LEU A CA 1
ATOM 717 C C . LEU A 1 92 ? 3.411 5.046 -10.762 1.00 93.81 92 LEU A C 1
ATOM 719 O O . LEU A 1 92 ? 4.569 5.027 -11.188 1.00 93.81 92 LEU A O 1
ATOM 723 N N . GLN A 1 93 ? 2.515 5.926 -11.208 1.00 90.69 93 GLN A N 1
ATOM 724 C CA . GLN A 1 93 ? 2.823 6.967 -12.190 1.00 90.69 93 GLN A CA 1
ATOM 725 C C . GLN A 1 93 ? 3.782 8.018 -11.611 1.00 90.69 93 GLN A C 1
ATOM 727 O O . GLN A 1 93 ? 4.839 8.261 -12.191 1.00 90.69 93 GLN A O 1
ATOM 732 N N . ALA A 1 94 ? 3.506 8.536 -10.409 1.00 86.69 94 ALA A N 1
ATOM 733 C CA . ALA A 1 94 ? 4.345 9.541 -9.751 1.00 86.69 94 ALA A CA 1
ATOM 734 C C . ALA A 1 94 ? 5.804 9.087 -9.552 1.00 86.69 94 ALA A C 1
ATOM 736 O O . ALA A 1 94 ? 6.745 9.856 -9.760 1.00 86.69 94 ALA A O 1
ATOM 737 N N . GLY A 1 95 ? 6.034 7.824 -9.173 1.00 79.06 95 GLY A N 1
ATOM 738 C CA . GLY A 1 95 ? 7.407 7.321 -9.055 1.00 79.06 95 GLY A CA 1
ATOM 739 C C . GLY A 1 95 ? 8.114 7.186 -10.400 1.00 79.06 95 GLY A C 1
ATOM 740 O O . GLY A 1 95 ? 9.314 7.449 -10.466 1.00 79.06 95 GLY A O 1
ATOM 741 N N . SER A 1 96 ? 7.377 6.855 -11.464 1.00 74.62 96 SER A N 1
ATOM 742 C CA . SER A 1 96 ? 7.908 6.807 -12.833 1.00 74.62 96 SER A CA 1
ATOM 743 C C . SER A 1 96 ? 8.305 8.191 -13.359 1.00 74.62 96 SER A C 1
ATOM 745 O O . SER A 1 96 ? 9.249 8.295 -14.132 1.00 74.62 96 SER A O 1
ATOM 747 N N . GLU A 1 97 ? 7.621 9.244 -12.914 1.00 82.06 97 GLU A N 1
ATOM 748 C CA . GLU A 1 97 ? 7.899 10.647 -13.263 1.00 82.06 97 GLU A CA 1
ATOM 749 C C . GLU A 1 97 ? 8.968 11.295 -12.367 1.00 82.06 97 GLU A C 1
ATOM 751 O O . GLU A 1 97 ? 9.309 12.463 -12.530 1.00 82.06 97 GLU A O 1
ATOM 756 N N . GLY A 1 98 ? 9.503 10.559 -11.389 1.00 77.94 98 GLY A N 1
ATOM 757 C CA . GLY A 1 98 ? 10.551 11.061 -10.505 1.00 77.94 98 GLY A CA 1
ATOM 758 C C . GLY A 1 98 ? 10.075 12.002 -9.392 1.00 77.94 98 GLY A C 1
ATOM 759 O O . GLY A 1 98 ? 10.915 12.545 -8.682 1.00 77.94 98 GLY A O 1
ATOM 760 N N . THR A 1 99 ? 8.765 12.158 -9.182 1.00 84.62 99 THR A N 1
ATOM 761 C CA . THR A 1 99 ? 8.199 13.137 -8.232 1.00 84.62 99 THR A CA 1
ATOM 762 C C . THR A 1 99 ? 8.118 12.632 -6.786 1.00 84.62 99 THR A C 1
ATOM 764 O O . THR A 1 99 ? 7.926 13.417 -5.856 1.00 84.62 99 THR A O 1
ATOM 767 N N . LEU A 1 100 ? 8.293 11.326 -6.561 1.00 88.81 100 LEU A N 1
ATOM 768 C CA . LEU A 1 100 ? 8.358 10.736 -5.221 1.00 88.81 100 LEU A CA 1
ATOM 769 C C . LEU A 1 100 ? 9.759 10.869 -4.608 1.00 88.81 100 LEU A C 1
ATOM 771 O O . LEU A 1 100 ? 10.764 10.588 -5.264 1.00 88.81 100 LEU A O 1
ATOM 775 N N . SER A 1 101 ? 9.830 11.188 -3.312 1.00 91.00 101 SER A N 1
ATOM 776 C CA . SER A 1 101 ? 11.098 11.167 -2.576 1.00 91.00 101 SER A CA 1
ATOM 777 C C . SER A 1 101 ? 11.697 9.759 -2.519 1.00 91.00 101 SER A C 1
ATOM 779 O O . SER A 1 101 ? 10.979 8.757 -2.551 1.00 91.00 101 SER A O 1
ATOM 781 N N . ILE A 1 102 ? 13.021 9.663 -2.367 1.00 89.25 102 ILE A N 1
ATOM 782 C CA . ILE A 1 102 ? 13.743 8.377 -2.302 1.00 89.25 102 ILE A CA 1
ATOM 783 C C . ILE A 1 102 ? 13.179 7.471 -1.196 1.00 89.25 102 ILE A C 1
ATOM 785 O O . ILE A 1 102 ? 13.027 6.264 -1.391 1.00 89.25 102 ILE A O 1
ATOM 789 N N . ARG A 1 103 ? 12.802 8.048 -0.046 1.00 90.31 103 ARG A N 1
ATOM 790 C CA . ARG A 1 103 ? 12.196 7.300 1.068 1.00 90.31 103 ARG A CA 1
ATOM 791 C C . ARG A 1 103 ? 10.859 6.680 0.667 1.00 90.31 103 ARG A C 1
ATOM 793 O O . ARG A 1 103 ? 10.633 5.500 0.933 1.00 90.31 103 ARG A O 1
ATOM 800 N N . VAL A 1 104 ? 9.994 7.453 0.008 1.00 93.38 104 VAL A N 1
ATOM 801 C CA . VAL A 1 104 ? 8.685 6.974 -0.456 1.00 93.38 104 VAL A CA 1
ATOM 802 C C . VAL A 1 104 ? 8.851 5.954 -1.580 1.00 93.38 104 VAL A C 1
ATOM 804 O O . VAL A 1 104 ? 8.205 4.913 -1.525 1.00 93.38 104 VAL A O 1
ATOM 807 N N . LYS A 1 105 ? 9.764 6.180 -2.535 1.00 93.00 105 LYS A N 1
ATOM 808 C CA . LYS A 1 105 ? 10.094 5.206 -3.591 1.00 93.00 105 LYS A CA 1
ATOM 809 C C . LYS A 1 105 ? 10.534 3.867 -3.007 1.00 93.00 105 LYS A C 1
ATOM 811 O O . LYS A 1 105 ? 9.973 2.841 -3.371 1.00 93.00 105 LYS A O 1
ATOM 816 N N . LYS A 1 106 ? 11.458 3.870 -2.038 1.00 91.81 106 LYS A N 1
ATOM 817 C CA . LYS A 1 106 ? 11.909 2.644 -1.360 1.00 91.81 106 LYS A CA 1
ATOM 818 C C . LYS A 1 106 ? 10.748 1.901 -0.694 1.00 91.81 106 LYS A C 1
ATOM 820 O O . LYS A 1 106 ? 10.629 0.688 -0.850 1.00 91.81 106 LYS A O 1
ATOM 825 N N . ALA A 1 107 ? 9.880 2.617 0.022 1.00 93.94 107 ALA A N 1
ATOM 826 C CA . ALA A 1 107 ? 8.708 2.016 0.655 1.00 93.94 107 ALA A CA 1
ATOM 827 C C . ALA A 1 107 ? 7.711 1.461 -0.380 1.00 93.94 107 ALA A C 1
ATOM 829 O O . ALA A 1 107 ? 7.175 0.371 -0.182 1.00 93.94 107 ALA A O 1
ATOM 830 N N . MET A 1 108 ? 7.496 2.177 -1.488 1.00 95.81 108 MET A N 1
ATOM 831 C CA . MET A 1 108 ? 6.670 1.724 -2.609 1.00 95.81 108 MET A CA 1
ATOM 832 C C . MET A 1 108 ? 7.244 0.469 -3.265 1.00 95.81 108 MET A C 1
ATOM 834 O O . MET A 1 108 ? 6.481 -0.455 -3.515 1.00 95.81 108 MET A O 1
ATOM 838 N N . CYS A 1 109 ? 8.562 0.372 -3.473 1.00 95.12 109 CYS A N 1
ATOM 839 C CA . CYS A 1 109 ? 9.188 -0.852 -3.981 1.00 95.12 109 CYS A CA 1
ATOM 840 C C . CYS A 1 109 ? 8.917 -2.040 -3.048 1.00 95.12 109 CYS A C 1
ATOM 842 O O . CYS A 1 109 ? 8.511 -3.100 -3.507 1.00 95.12 109 CYS A O 1
ATOM 844 N N . GLN A 1 110 ? 9.057 -1.855 -1.731 1.00 94.69 110 GLN A N 1
ATOM 845 C CA . GLN A 1 110 ? 8.740 -2.905 -0.754 1.00 94.69 110 GLN A CA 1
ATOM 846 C C . GLN A 1 110 ? 7.263 -3.320 -0.787 1.00 94.69 110 GLN A C 1
ATOM 848 O O . GLN A 1 110 ? 6.948 -4.485 -0.569 1.00 94.69 110 GLN A O 1
ATOM 853 N N . LEU A 1 111 ? 6.350 -2.374 -1.025 1.00 96.75 111 LEU A N 1
ATOM 854 C CA . LEU A 1 111 ? 4.935 -2.684 -1.217 1.00 96.75 111 LEU A CA 1
ATOM 855 C C . LEU A 1 111 ? 4.703 -3.440 -2.530 1.00 96.75 111 LEU A C 1
ATOM 857 O O . LEU A 1 111 ? 3.959 -4.408 -2.529 1.00 96.75 111 LEU A O 1
ATOM 861 N N . CYS A 1 112 ? 5.354 -3.040 -3.621 1.00 96.44 112 CYS A N 1
ATOM 862 C CA . CYS A 1 112 ? 5.242 -3.705 -4.918 1.00 96.44 112 CYS A CA 1
ATOM 863 C C . CYS A 1 112 ? 5.750 -5.153 -4.878 1.00 96.44 112 CYS A C 1
ATOM 865 O O . CYS A 1 112 ? 5.127 -6.017 -5.481 1.00 96.44 112 CYS A O 1
ATOM 867 N N . VAL A 1 113 ? 6.822 -5.433 -4.127 1.00 95.38 113 VAL A N 1
ATOM 868 C CA . VAL A 1 113 ? 7.279 -6.813 -3.879 1.00 95.38 113 VAL A CA 1
ATOM 869 C C . VAL A 1 113 ? 6.201 -7.616 -3.152 1.00 95.38 113 VAL A C 1
ATOM 871 O O . VAL A 1 113 ? 5.819 -8.674 -3.629 1.00 95.38 113 VAL A O 1
ATOM 874 N N . ALA A 1 114 ? 5.626 -7.077 -2.071 1.00 95.69 114 ALA A N 1
ATOM 875 C CA . ALA A 1 114 ? 4.539 -7.762 -1.371 1.00 95.69 114 ALA A CA 1
ATOM 876 C C . ALA A 1 114 ? 3.310 -7.981 -2.276 1.00 95.69 114 ALA A C 1
ATOM 878 O O . ALA A 1 114 ? 2.691 -9.033 -2.231 1.00 95.69 114 ALA A O 1
ATOM 879 N N . LEU A 1 115 ? 2.957 -7.016 -3.129 1.00 96.06 115 LEU A N 1
ATOM 880 C CA . LEU A 1 115 ? 1.875 -7.182 -4.106 1.00 96.06 115 LEU A CA 1
ATOM 881 C C . LEU A 1 115 ? 2.155 -8.341 -5.075 1.00 96.06 115 LEU A C 1
ATOM 883 O O . LEU A 1 115 ? 1.246 -9.115 -5.364 1.00 96.06 115 LEU A O 1
ATOM 887 N N . ALA A 1 116 ? 3.395 -8.474 -5.550 1.00 94.62 116 ALA A N 1
ATOM 888 C CA . ALA A 1 116 ? 3.797 -9.585 -6.406 1.00 94.62 116 ALA A CA 1
ATOM 889 C C . ALA A 1 116 ? 3.716 -10.934 -5.672 1.00 94.62 116 ALA A C 1
ATOM 891 O O . ALA A 1 116 ? 3.156 -11.877 -6.223 1.00 94.62 116 ALA A O 1
ATOM 892 N N . ASP A 1 117 ? 4.181 -11.000 -4.420 1.00 93.69 117 ASP A N 1
ATOM 893 C CA . ASP A 1 117 ? 4.138 -12.219 -3.596 1.00 93.69 117 ASP A CA 1
ATOM 894 C C . ASP A 1 117 ? 2.704 -12.720 -3.337 1.00 93.69 117 ASP A C 1
ATOM 896 O O . ASP A 1 117 ? 2.494 -13.914 -3.142 1.00 93.69 117 ASP A O 1
ATOM 900 N N . HIS A 1 118 ? 1.717 -11.816 -3.348 1.00 93.25 118 HIS A N 1
ATOM 901 C CA . HIS A 1 118 ? 0.295 -12.125 -3.132 1.00 93.25 118 HIS A CA 1
ATOM 902 C C . HIS A 1 118 ? -0.540 -12.118 -4.429 1.00 93.25 118 HIS A C 1
ATOM 904 O O . HIS A 1 118 ? -1.762 -11.971 -4.367 1.00 93.25 118 HIS A O 1
ATOM 910 N N . GLU A 1 119 ? 0.099 -12.251 -5.601 1.00 93.44 119 GLU A N 1
ATOM 911 C CA . GLU A 1 119 ? -0.548 -12.389 -6.926 1.00 93.44 119 GLU A CA 1
ATOM 912 C C . GLU A 1 119 ? -1.392 -11.172 -7.366 1.00 93.44 119 GLU A C 1
ATOM 914 O O . GLU A 1 119 ? -2.294 -11.269 -8.201 1.00 93.44 119 GLU A O 1
ATOM 919 N N . TYR A 1 120 ? -1.113 -9.977 -6.837 1.00 94.12 120 TYR A N 1
ATOM 920 C CA . TYR A 1 120 ? -1.798 -8.748 -7.274 1.00 94.12 120 TYR A CA 1
ATOM 921 C C . TYR A 1 120 ? -1.342 -8.308 -8.672 1.00 94.12 120 TYR A C 1
ATOM 923 O O . TYR A 1 120 ? -1.926 -7.396 -9.249 1.00 94.12 120 TYR A O 1
ATOM 931 N N . VAL A 1 121 ? -0.293 -8.921 -9.218 1.00 94.12 121 VAL A N 1
ATOM 932 C CA . VAL A 1 121 ? 0.235 -8.616 -10.554 1.00 94.12 121 VAL A CA 1
ATOM 933 C C . VAL A 1 121 ? -0.559 -9.285 -11.678 1.00 94.12 121 VAL A C 1
ATOM 935 O O . VAL A 1 121 ? -0.457 -8.846 -12.820 1.00 94.12 121 VAL A O 1
ATOM 938 N N . ASP A 1 122 ? -1.390 -10.278 -11.350 1.00 93.00 122 ASP A N 1
ATOM 939 C CA . ASP A 1 122 ? -2.161 -11.053 -12.330 1.00 93.00 122 ASP A CA 1
ATOM 940 C C . ASP A 1 122 ? -3.502 -10.398 -12.698 1.00 93.00 122 ASP A C 1
ATOM 942 O O . ASP A 1 122 ? -4.164 -10.806 -13.653 1.00 93.00 122 ASP A O 1
ATOM 946 N N . VAL A 1 123 ? -3.926 -9.374 -11.948 1.00 92.81 123 VAL A N 1
ATOM 947 C CA . VAL A 1 123 ? -5.138 -8.605 -12.262 1.00 92.81 123 VAL A CA 1
ATOM 948 C C . VAL A 1 123 ? -4.834 -7.464 -13.234 1.00 92.81 123 VAL A C 1
ATOM 950 O O . VAL A 1 123 ? -3.693 -7.023 -13.380 1.00 92.81 123 VAL A O 1
ATOM 953 N N . GLU A 1 124 ? -5.876 -6.938 -13.880 1.00 92.81 124 GLU A N 1
ATOM 954 C CA . GLU A 1 124 ? -5.748 -5.793 -14.784 1.00 92.81 124 GLU A CA 1
ATOM 955 C C . GLU A 1 124 ? -5.049 -4.606 -14.095 1.00 92.81 124 GLU A C 1
ATOM 957 O O . GLU A 1 124 ? -5.448 -4.160 -13.017 1.00 92.81 124 GLU A O 1
ATOM 962 N N . GLY A 1 125 ? -3.991 -4.094 -14.730 1.00 90.69 125 GLY A N 1
ATOM 963 C CA . GLY A 1 125 ? -3.157 -3.012 -14.208 1.00 90.69 125 GLY A CA 1
ATOM 964 C C . GLY A 1 125 ? -1.965 -3.464 -13.355 1.00 90.69 125 GLY A C 1
ATOM 965 O O . GLY A 1 125 ? -1.169 -2.609 -12.954 1.00 90.69 125 GLY A O 1
ATOM 966 N N . GLY A 1 126 ? -1.811 -4.766 -13.087 1.00 92.38 126 GLY A N 1
ATOM 967 C CA . GLY A 1 126 ? -0.676 -5.336 -12.352 1.00 92.38 126 GLY A CA 1
ATOM 968 C C . GLY A 1 126 ? 0.684 -5.132 -13.037 1.00 92.38 126 GLY A C 1
ATOM 969 O O . GLY A 1 126 ? 1.710 -4.987 -12.371 1.00 92.38 126 GLY A O 1
ATOM 970 N N . ASP A 1 127 ? 0.697 -4.979 -14.359 1.00 93.81 127 ASP A N 1
ATOM 971 C CA . ASP A 1 127 ? 1.857 -4.593 -15.172 1.00 93.81 127 ASP A CA 1
ATOM 972 C C . ASP A 1 127 ? 2.496 -3.262 -14.727 1.00 93.81 127 ASP A C 1
ATOM 974 O O . ASP A 1 127 ? 3.720 -3.092 -14.787 1.00 93.81 127 ASP A O 1
ATOM 978 N N . ASN A 1 128 ? 1.695 -2.331 -14.200 1.00 93.94 128 ASN A N 1
ATOM 979 C CA . ASN A 1 128 ? 2.191 -1.066 -13.653 1.00 93.94 128 ASN A CA 1
ATOM 980 C C . ASN A 1 128 ? 3.046 -1.275 -12.392 1.00 93.94 128 ASN A C 1
ATOM 982 O O . ASN A 1 128 ? 3.977 -0.504 -12.153 1.00 93.94 128 ASN A O 1
ATOM 986 N N . VAL A 1 129 ? 2.763 -2.315 -11.599 1.00 94.94 129 VAL A N 1
ATOM 987 C CA . VAL A 1 129 ? 3.547 -2.677 -10.404 1.00 94.94 129 VAL A CA 1
ATOM 988 C C . VAL A 1 129 ? 4.935 -3.159 -10.820 1.00 94.94 129 VAL A C 1
ATOM 990 O O . VAL A 1 129 ? 5.944 -2.672 -10.305 1.00 94.94 129 VAL A O 1
ATOM 993 N N . ILE A 1 130 ? 4.994 -4.055 -11.809 1.00 93.12 130 ILE A N 1
ATOM 994 C CA . ILE A 1 130 ? 6.254 -4.562 -12.367 1.00 93.12 130 ILE A CA 1
ATOM 995 C C . ILE A 1 130 ? 7.052 -3.425 -13.010 1.00 93.12 130 ILE A C 1
ATOM 997 O O . ILE A 1 130 ? 8.241 -3.260 -12.739 1.00 93.12 130 ILE A O 1
ATOM 1001 N N . THR A 1 131 ? 6.387 -2.579 -13.798 1.00 92.69 131 THR A N 1
ATOM 1002 C CA . THR A 1 131 ? 7.015 -1.422 -14.447 1.00 92.69 131 THR A CA 1
ATOM 1003 C C . THR A 1 131 ? 7.618 -0.460 -13.423 1.00 92.69 131 THR A C 1
ATOM 1005 O O . THR A 1 131 ? 8.744 0.008 -13.603 1.00 92.69 131 THR A O 1
ATOM 1008 N N . PHE A 1 132 ? 6.903 -0.174 -12.329 1.00 93.56 132 PHE A N 1
ATOM 1009 C CA . PHE A 1 132 ? 7.415 0.665 -11.249 1.00 93.56 132 PHE A CA 1
ATOM 1010 C C . PHE A 1 132 ? 8.674 0.070 -10.617 1.00 93.56 132 PHE A C 1
ATOM 1012 O O . PHE A 1 132 ? 9.651 0.797 -10.429 1.00 93.56 132 PHE A O 1
ATOM 1019 N N . LEU A 1 133 ? 8.656 -1.232 -10.305 1.00 92.19 133 LEU A N 1
ATOM 1020 C CA . LEU A 1 133 ? 9.796 -1.943 -9.727 1.00 92.19 133 LEU A CA 1
ATOM 1021 C C . LEU A 1 133 ? 11.024 -1.835 -10.630 1.00 92.19 133 LEU A C 1
ATOM 1023 O O . LEU A 1 133 ? 12.064 -1.372 -10.170 1.00 92.19 133 LEU A O 1
ATOM 1027 N N . VAL A 1 134 ? 10.896 -2.173 -11.915 1.00 90.75 134 VAL A N 1
ATOM 1028 C CA . VAL A 1 134 ? 12.011 -2.115 -12.875 1.00 90.75 134 VAL A CA 1
ATOM 1029 C C . VAL A 1 134 ? 12.580 -0.697 -12.986 1.00 90.75 134 VAL A C 1
ATOM 1031 O O . VAL A 1 134 ? 13.794 -0.519 -12.968 1.00 90.75 134 VAL A O 1
ATOM 1034 N N . LYS A 1 135 ? 11.723 0.331 -13.024 1.00 88.81 135 LYS A N 1
ATOM 1035 C CA . LYS A 1 135 ? 12.156 1.734 -13.142 1.00 88.81 135 LYS A CA 1
ATOM 1036 C C . LYS A 1 135 ? 12.790 2.316 -11.876 1.00 88.81 135 LYS A C 1
ATOM 1038 O O . LYS A 1 135 ? 13.532 3.286 -11.978 1.00 88.81 135 LYS A O 1
ATOM 1043 N N . ASN A 1 136 ? 12.465 1.791 -10.692 1.00 85.69 136 ASN A N 1
ATOM 1044 C CA . ASN A 1 136 ? 12.873 2.389 -9.412 1.00 85.69 136 ASN A CA 1
ATOM 1045 C C . ASN A 1 136 ? 13.833 1.519 -8.582 1.00 85.69 136 ASN A C 1
ATOM 1047 O O . ASN A 1 136 ? 14.376 2.018 -7.597 1.00 85.69 136 ASN A O 1
ATOM 1051 N N . LEU A 1 137 ? 14.040 0.244 -8.935 1.00 78.94 137 LEU A N 1
ATOM 1052 C CA . LEU A 1 137 ? 15.040 -0.631 -8.304 1.00 78.94 137 LEU A CA 1
ATOM 1053 C C . LEU A 1 137 ? 16.409 -0.573 -8.985 1.00 78.94 137 LEU A C 1
ATOM 1055 O O . LEU A 1 137 ? 17.411 -0.863 -8.334 1.00 78.94 137 LEU A O 1
ATOM 1059 N N . VAL A 1 138 ? 16.470 -0.197 -10.264 1.00 60.34 138 VAL A N 1
ATOM 1060 C CA . VAL A 1 138 ? 17.743 0.023 -10.954 1.00 60.34 138 VAL A CA 1
ATOM 1061 C C . VAL A 1 138 ? 18.314 1.350 -10.465 1.00 60.34 138 VAL A C 1
ATOM 1063 O O . VAL A 1 138 ? 17.687 2.399 -10.622 1.00 60.34 138 VAL A O 1
ATOM 1066 N N . ALA A 1 139 ? 19.488 1.311 -9.834 1.00 54.59 139 ALA A N 1
ATOM 1067 C CA . ALA A 1 139 ? 20.228 2.525 -9.529 1.00 54.59 139 ALA A CA 1
ATOM 1068 C C . ALA A 1 139 ? 20.526 3.239 -10.854 1.00 54.59 139 ALA A C 1
ATOM 1070 O O . ALA A 1 139 ? 21.202 2.688 -11.719 1.00 54.59 139 ALA A O 1
ATOM 1071 N N . HIS A 1 140 ? 20.001 4.451 -11.031 1.00 50.97 140 HIS A N 1
ATOM 1072 C CA . HIS A 1 140 ? 20.535 5.346 -12.048 1.00 50.97 140 HIS A CA 1
ATOM 1073 C C . HIS A 1 140 ? 21.904 5.776 -11.531 1.00 50.97 140 HIS A C 1
ATOM 1075 O O . HIS A 1 140 ? 21.977 6.640 -10.660 1.00 50.97 140 HIS A O 1
ATOM 1081 N N . ASP A 1 141 ? 22.960 5.109 -11.992 1.00 41.34 141 ASP A N 1
ATOM 1082 C CA . ASP A 1 141 ? 24.327 5.528 -11.714 1.00 41.34 141 ASP A CA 1
ATOM 1083 C C . ASP A 1 141 ? 24.543 6.877 -12.422 1.00 41.34 141 ASP A C 1
ATOM 1085 O O . ASP A 1 141 ? 24.450 6.932 -13.654 1.00 41.34 141 ASP A O 1
ATOM 1089 N N . PRO A 1 142 ? 24.760 7.996 -11.705 1.00 45.59 142 PRO A N 1
ATOM 1090 C CA . PRO A 1 142 ? 24.966 9.294 -12.342 1.00 45.59 142 PRO A CA 1
ATOM 1091 C C . PRO A 1 142 ? 26.312 9.402 -13.080 1.00 45.59 142 PRO A C 1
ATOM 1093 O O . PRO A 1 142 ? 26.571 10.428 -13.700 1.00 45.59 142 PRO A O 1
ATOM 1096 N N . GLU A 1 143 ? 27.161 8.369 -13.042 1.00 44.31 143 GLU A N 1
ATOM 1097 C CA . GLU A 1 143 ? 28.516 8.372 -13.609 1.00 44.31 143 GLU A CA 1
ATOM 1098 C C . GLU A 1 143 ? 28.695 7.414 -14.798 1.00 44.31 143 GLU A C 1
ATOM 1100 O O . GLU A 1 143 ? 29.729 6.777 -14.964 1.00 44.31 143 GLU A O 1
ATOM 1105 N N . SER A 1 144 ? 27.721 7.359 -15.706 1.00 43.28 144 SER A N 1
ATOM 1106 C CA . SER A 1 144 ? 27.967 6.874 -17.078 1.00 43.28 144 SER A CA 1
ATOM 1107 C C . SER A 1 144 ? 28.326 8.031 -18.025 1.00 43.28 144 SER A C 1
ATOM 1109 O O . SER A 1 144 ? 27.769 8.148 -19.113 1.00 43.28 144 SER A O 1
ATOM 1111 N N . VAL A 1 145 ? 29.234 8.916 -17.595 1.00 47.50 145 VAL A N 1
ATOM 1112 C CA . VAL A 1 145 ? 29.935 9.883 -18.463 1.00 47.50 145 VAL A CA 1
ATOM 1113 C C . VAL A 1 145 ? 31.434 9.767 -18.212 1.00 47.50 145 VAL A C 1
ATOM 1115 O O . VAL A 1 145 ? 32.050 10.663 -17.655 1.00 47.50 145 VAL A O 1
ATOM 1118 N N . ILE A 1 146 ? 31.999 8.629 -18.601 1.00 44.47 146 ILE A N 1
ATOM 1119 C CA . ILE A 1 146 ? 33.382 8.446 -19.065 1.00 44.47 146 ILE A CA 1
ATOM 1120 C C . ILE A 1 146 ? 33.228 7.244 -20.017 1.00 44.47 146 ILE A C 1
ATOM 1122 O O . ILE A 1 146 ? 32.767 6.196 -19.571 1.00 44.47 146 ILE A O 1
ATOM 1126 N N . ILE A 1 147 ? 33.345 7.361 -21.343 1.00 43.44 147 ILE A N 1
ATOM 1127 C CA . ILE A 1 147 ? 34.532 7.651 -22.167 1.00 43.44 147 ILE A CA 1
ATOM 1128 C C . ILE A 1 147 ? 34.089 8.392 -23.436 1.00 43.44 147 ILE A C 1
ATOM 1130 O O . ILE A 1 147 ? 33.086 7.949 -24.042 1.00 43.44 147 ILE A O 1
#